Protein AF-A0AAE4Z7Y4-F1 (afdb_monomer_lite)

Radius of gyration: 17.68 Å; chains: 1; bounding box: 44×48×38 Å

Secondary structure (DSSP, 8-state):
-HHHHHHHHHTT----HHHHHHHHHTT---HHHHHHHHHHHHHT----HHHHHHHHHTT--HHHHHHHHHHHHHTT----HHHHHHHHHHHS-HHHHHHHHHHHHHH-TT--HHHHHHHHHH-HHHHHHHHHHHTSPTTPPPP----

InterPro domains:
  IPR022853 Flotillin-like protein FloA [PF12127] (9-87)

Organism: NCBI:txid3056748

Foldseek 3Di:
DVVLVVVCVVLVQPDDPVVVVVCVVVVLPDPQLSLLSSLCVVLVLPDDSVVLSVLVVVVFRSNQLSVLSSLCVVLVADDDSVLSSVCRVVQVHSNVLSVVVVVVCVVPVVDHSSNSVVVCVVPPVNSVVVVVVVPDPPPDDDPDPDD

Sequence (147 aa):
MLTRILALKSVGVPVSIVRLLRMWLRKSLTEDLAHALMINHKAGVNWPVDELETHAVAGGNVKDVVTAAAGLHAIGADYTRRKLLDIDLILGRAPELVIAFAEAHRDTPDLTFDAFADRHLQDEDFIRSVRSQAQKPPGAPPPATSG

Structure (mmCIF, N/CA/C/O backbone):
data_AF-A0AAE4Z7Y4-F1
#
_entry.id   AF-A0AAE4Z7Y4-F1
#
loop_
_atom_site.group_PDB
_atom_site.id
_atom_site.type_symbol
_atom_site.label_atom_id
_atom_site.label_alt_id
_atom_site.label_comp_id
_atom_site.label_asym_id
_atom_site.label_entity_id
_atom_site.label_seq_id
_atom_site.pdbx_PDB_ins_code
_atom_site.Cartn_x
_atom_site.Cartn_y
_atom_site.Cartn_z
_atom_site.occupancy
_atom_site.B_iso_or_equiv
_atom_site.auth_seq_id
_atom_site.auth_comp_id
_atom_site.auth_asym_id
_atom_site.auth_atom_id
_atom_site.pdbx_PDB_model_num
ATOM 1 N N . MET A 1 1 ? 19.308 2.629 -12.268 1.00 68.44 1 MET A N 1
ATOM 2 C CA . MET A 1 1 ? 18.994 1.181 -12.177 1.00 68.44 1 MET A CA 1
ATOM 3 C C . MET A 1 1 ? 19.817 0.506 -11.085 1.00 68.44 1 MET A C 1
ATOM 5 O O . MET A 1 1 ? 19.226 0.092 -10.099 1.00 68.44 1 MET A O 1
ATOM 9 N N . LEU A 1 2 ? 21.147 0.425 -11.231 1.00 77.62 2 LEU A N 1
ATOM 10 C CA . LEU A 1 2 ? 22.053 -0.207 -10.257 1.00 77.62 2 LEU A CA 1
ATOM 11 C C . LEU A 1 2 ? 21.843 0.292 -8.822 1.00 77.62 2 LEU A C 1
ATOM 13 O O . LEU A 1 2 ? 21.724 -0.517 -7.910 1.00 77.62 2 LEU A O 1
ATOM 17 N N . THR A 1 3 ? 21.668 1.602 -8.645 1.00 84.38 3 THR A N 1
ATOM 18 C CA . THR A 1 3 ? 21.410 2.223 -7.338 1.00 84.38 3 THR A CA 1
ATOM 19 C C . THR A 1 3 ? 20.171 1.656 -6.636 1.00 84.38 3 THR A C 1
ATOM 21 O O . THR A 1 3 ? 20.207 1.417 -5.436 1.00 84.38 3 THR A O 1
ATOM 24 N N . ARG A 1 4 ? 19.090 1.368 -7.38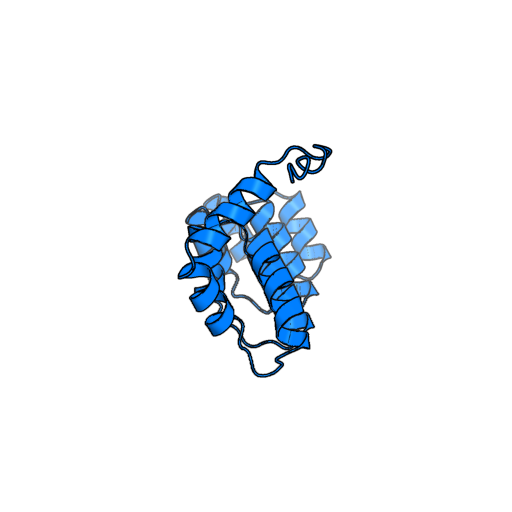0 1.00 83.69 4 ARG A N 1
ATOM 25 C CA . ARG A 1 4 ? 17.827 0.845 -6.821 1.00 83.69 4 ARG A CA 1
ATOM 26 C C . ARG A 1 4 ? 17.966 -0.611 -6.386 1.00 83.69 4 ARG A C 1
ATOM 28 O O . ARG A 1 4 ? 17.525 -0.981 -5.306 1.00 83.69 4 ARG A O 1
ATOM 35 N N . ILE A 1 5 ? 18.621 -1.426 -7.214 1.00 82.81 5 ILE A N 1
ATOM 36 C CA . ILE A 1 5 ? 18.902 -2.834 -6.900 1.00 82.81 5 ILE A CA 1
ATOM 37 C C . ILE A 1 5 ? 19.812 -2.926 -5.673 1.00 82.81 5 ILE A C 1
ATOM 39 O O . ILE A 1 5 ? 19.539 -3.718 -4.773 1.00 82.81 5 ILE A O 1
ATOM 43 N N . LEU A 1 6 ? 20.856 -2.094 -5.618 1.00 81.56 6 LEU A N 1
ATOM 44 C CA . LEU A 1 6 ? 21.775 -2.054 -4.487 1.00 81.56 6 LEU A CA 1
ATOM 45 C C . LEU A 1 6 ? 21.064 -1.622 -3.199 1.00 81.56 6 LEU A C 1
ATOM 47 O O . LEU A 1 6 ? 21.254 -2.269 -2.177 1.00 81.56 6 LEU A O 1
ATOM 51 N N . ALA A 1 7 ? 20.199 -0.604 -3.261 1.00 83.75 7 ALA A N 1
ATOM 52 C CA . ALA A 1 7 ? 19.414 -0.150 -2.113 1.00 83.75 7 ALA A CA 1
ATOM 53 C C . ALA A 1 7 ? 18.447 -1.228 -1.591 1.00 83.75 7 ALA A C 1
ATOM 55 O O . ALA A 1 7 ? 18.356 -1.459 -0.390 1.00 83.75 7 ALA A O 1
ATOM 56 N N . LEU A 1 8 ? 17.755 -1.946 -2.481 1.00 85.56 8 LEU A N 1
ATOM 57 C CA . LEU A 1 8 ? 16.883 -3.056 -2.074 1.00 85.56 8 LEU A CA 1
ATOM 58 C C . LEU A 1 8 ? 17.676 -4.191 -1.415 1.00 85.56 8 LEU A C 1
ATOM 60 O O . LEU A 1 8 ? 17.217 -4.794 -0.446 1.00 85.56 8 LEU A O 1
ATOM 64 N N . LYS A 1 9 ? 18.878 -4.475 -1.928 1.00 86.56 9 LYS A N 1
ATOM 65 C CA . LYS A 1 9 ? 19.755 -5.512 -1.379 1.00 86.56 9 LYS A CA 1
ATOM 66 C C . LYS A 1 9 ? 20.393 -5.119 -0.054 1.00 86.56 9 LYS A C 1
ATOM 68 O O . LYS A 1 9 ? 20.473 -5.973 0.821 1.00 86.56 9 LYS A O 1
ATOM 73 N N . SER A 1 10 ? 20.795 -3.862 0.121 1.00 83.81 10 SER A N 1
ATOM 74 C CA . SER A 1 10 ? 21.378 -3.389 1.380 1.00 83.81 10 SER A CA 1
ATOM 75 C C . SER A 1 10 ? 20.368 -3.382 2.528 1.00 83.81 10 SER A C 1
ATOM 77 O O . SER A 1 10 ? 20.746 -3.616 3.669 1.00 83.81 10 SER A O 1
ATOM 79 N N . VAL A 1 11 ? 19.082 -3.175 2.225 1.00 83.00 11 VAL A N 1
ATOM 80 C CA . VAL A 1 11 ? 17.974 -3.243 3.196 1.00 83.00 11 VAL A CA 1
ATOM 81 C C . VAL A 1 11 ? 17.528 -4.690 3.473 1.00 83.00 11 VAL A C 1
ATOM 83 O O . VAL A 1 11 ? 16.714 -4.917 4.359 1.00 83.00 11 VAL A O 1
ATOM 86 N N . GLY A 1 12 ? 18.064 -5.681 2.752 1.00 85.62 12 GLY A N 1
ATOM 87 C CA . GLY A 1 12 ? 17.732 -7.091 2.967 1.00 85.62 12 GLY A CA 1
ATOM 88 C C . GLY A 1 12 ? 16.377 -7.517 2.397 1.00 85.62 12 GLY A C 1
ATOM 89 O O . GLY A 1 12 ? 15.880 -8.583 2.750 1.00 85.62 12 GLY A O 1
ATOM 90 N N . VAL A 1 13 ? 15.785 -6.734 1.486 1.00 87.81 13 VAL A N 1
ATOM 91 C CA . VAL A 1 13 ? 14.480 -7.073 0.904 1.00 87.81 13 VAL A CA 1
ATOM 92 C C . VAL A 1 13 ? 14.588 -8.422 0.163 1.00 87.81 13 VAL A C 1
ATOM 94 O O . VAL A 1 13 ? 15.452 -8.567 -0.716 1.00 87.81 13 VAL A O 1
ATOM 97 N N . PRO A 1 14 ? 13.718 -9.410 0.457 1.00 84.94 14 PRO A N 1
ATOM 98 C CA . PRO A 1 14 ? 13.817 -10.778 -0.059 1.00 84.94 14 PRO A CA 1
ATOM 99 C C . PRO A 1 14 ? 13.342 -10.910 -1.520 1.00 84.94 14 PRO A C 1
ATOM 101 O O . PRO A 1 14 ? 12.541 -11.775 -1.864 1.00 84.94 14 PRO A O 1
ATOM 104 N N . VAL A 1 15 ? 13.838 -10.057 -2.422 1.00 85.56 15 VAL A N 1
ATOM 105 C CA . VAL A 1 15 ? 13.567 -10.138 -3.866 1.00 85.56 15 VAL A CA 1
ATOM 106 C C . VAL A 1 15 ? 14.748 -10.779 -4.587 1.00 85.56 15 VAL A C 1
ATOM 108 O O . VAL A 1 15 ? 15.905 -10.388 -4.399 1.00 85.56 15 VAL A O 1
ATOM 111 N N . SER A 1 16 ? 14.489 -11.766 -5.446 1.00 88.69 16 SER A N 1
ATOM 112 C CA . SER A 1 16 ? 15.546 -12.394 -6.243 1.00 88.69 16 SER A CA 1
ATOM 113 C C . SER A 1 16 ? 16.151 -11.408 -7.251 1.00 88.69 16 SER A C 1
ATOM 115 O O . SER A 1 16 ? 15.460 -10.568 -7.829 1.00 88.69 16 SER A O 1
ATOM 117 N N . ILE A 1 17 ? 17.461 -11.518 -7.492 1.00 87.38 17 ILE A N 1
ATOM 118 C CA . ILE A 1 17 ? 18.175 -10.660 -8.458 1.00 87.38 17 ILE A CA 1
ATOM 119 C C . ILE A 1 17 ? 17.597 -10.844 -9.866 1.00 87.38 17 ILE A C 1
ATOM 121 O O . ILE A 1 17 ? 17.403 -9.872 -10.591 1.00 87.38 17 ILE A O 1
ATOM 125 N N . VAL A 1 18 ? 17.242 -12.083 -10.220 1.00 89.38 18 VAL A N 1
ATOM 126 C CA . VAL A 1 18 ? 16.605 -12.419 -11.500 1.00 89.38 18 VAL A CA 1
ATOM 127 C C . VAL A 1 18 ? 15.264 -11.696 -11.664 1.00 89.38 18 VAL A C 1
ATOM 129 O O . VAL A 1 18 ? 14.984 -11.173 -12.742 1.00 89.38 18 VAL A O 1
ATOM 132 N N . ARG A 1 19 ? 14.444 -11.610 -10.604 1.00 90.81 19 ARG A N 1
ATOM 133 C CA . ARG A 1 19 ? 13.181 -10.855 -10.637 1.00 90.81 19 ARG A CA 1
ATOM 134 C C . ARG A 1 19 ? 13.441 -9.364 -10.844 1.00 90.81 19 ARG A C 1
ATOM 136 O O . ARG A 1 19 ? 12.852 -8.792 -11.752 1.00 90.81 19 ARG A O 1
ATOM 143 N N . LEU A 1 20 ? 14.372 -8.766 -10.098 1.00 88.69 20 LEU A N 1
ATOM 144 C CA . LEU A 1 20 ? 14.733 -7.349 -10.260 1.00 88.69 20 LEU A CA 1
ATOM 145 C C . LEU A 1 20 ? 15.218 -7.027 -11.679 1.00 88.69 20 LEU A C 1
ATOM 147 O O . LEU A 1 20 ? 14.822 -6.014 -12.256 1.00 88.69 20 LEU A O 1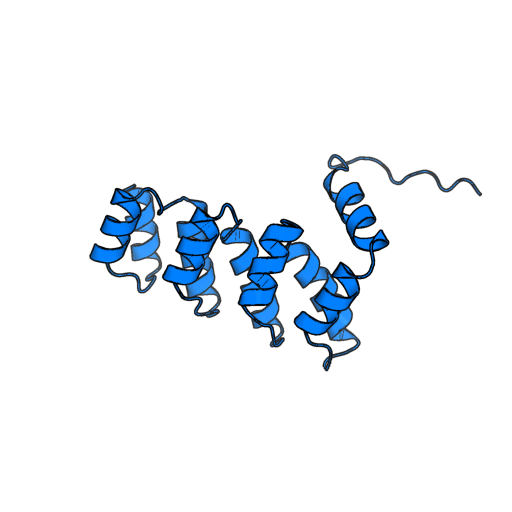
ATOM 151 N N . LEU A 1 21 ? 16.031 -7.907 -12.268 1.00 87.56 21 LEU A N 1
ATOM 152 C CA . LEU A 1 21 ? 16.496 -7.756 -13.645 1.00 87.56 21 LEU A CA 1
ATOM 153 C C . LEU A 1 21 ? 15.332 -7.819 -14.645 1.00 87.56 21 LEU A C 1
ATOM 155 O O . LEU A 1 21 ? 15.276 -7.028 -15.584 1.00 87.56 21 LEU A O 1
ATOM 159 N N . ARG A 1 22 ? 14.372 -8.723 -14.420 1.00 90.12 22 ARG A N 1
ATOM 160 C CA . ARG A 1 22 ? 13.175 -8.860 -15.257 1.00 90.12 22 ARG A CA 1
ATOM 161 C C . ARG A 1 22 ? 12.250 -7.641 -15.154 1.00 90.12 22 ARG A C 1
ATOM 163 O O . ARG A 1 22 ? 11.742 -7.186 -16.176 1.00 90.12 22 ARG A O 1
ATOM 170 N N . MET A 1 23 ? 12.054 -7.103 -13.950 1.00 90.81 23 MET A N 1
ATOM 171 C CA . MET A 1 23 ? 11.285 -5.870 -13.730 1.00 90.81 23 MET A CA 1
ATOM 172 C C . MET A 1 23 ? 11.950 -4.684 -14.431 1.00 90.81 23 MET A C 1
ATOM 174 O O . MET A 1 23 ? 11.299 -3.873 -15.084 1.00 90.81 23 MET A O 1
ATOM 178 N N . TRP A 1 24 ? 13.280 -4.610 -14.363 1.00 86.25 24 TRP A N 1
ATOM 179 C CA . TRP A 1 24 ? 14.021 -3.581 -15.076 1.00 86.25 24 TRP A CA 1
ATOM 180 C C . TRP A 1 24 ? 13.876 -3.689 -16.597 1.00 86.25 24 TRP A C 1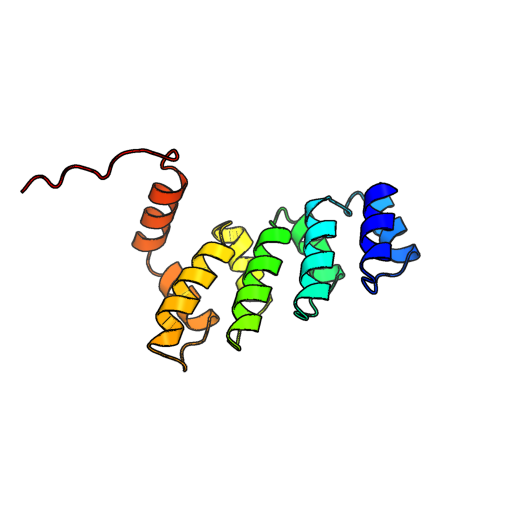
ATOM 182 O O . TRP A 1 24 ? 13.594 -2.679 -17.240 1.00 86.25 24 TRP A O 1
ATOM 192 N N . LEU A 1 25 ? 14.023 -4.888 -17.171 1.00 88.75 25 LEU A N 1
ATOM 193 C CA . LEU A 1 25 ? 13.902 -5.095 -18.619 1.00 88.75 25 LEU A CA 1
ATOM 194 C C . LEU A 1 25 ? 12.537 -4.622 -19.143 1.00 88.75 25 LEU A C 1
ATOM 196 O O . LEU A 1 25 ? 12.446 -4.035 -20.218 1.00 88.75 25 LEU A O 1
ATOM 200 N N . ARG A 1 26 ? 11.484 -4.836 -18.348 1.00 89.19 26 ARG A N 1
ATOM 201 C CA . ARG A 1 26 ? 10.105 -4.422 -18.645 1.00 89.19 26 ARG A CA 1
ATOM 202 C C . ARG A 1 26 ? 9.783 -2.989 -18.219 1.00 89.19 26 ARG A C 1
ATOM 204 O O . ARG A 1 26 ? 8.653 -2.553 -18.395 1.00 89.19 26 ARG A O 1
ATOM 211 N N . LYS A 1 27 ? 10.763 -2.260 -17.675 1.00 87.00 27 LYS A N 1
ATOM 212 C CA . LYS A 1 27 ? 10.628 -0.898 -17.134 1.00 87.00 27 LYS A CA 1
ATOM 213 C C . LYS A 1 27 ? 9.572 -0.758 -16.023 1.00 87.00 27 LYS A C 1
ATOM 215 O O . LYS A 1 27 ? 9.110 0.348 -15.772 1.00 87.00 27 LYS A O 1
ATOM 220 N N . SER A 1 28 ? 9.241 -1.840 -15.318 1.00 89.19 28 SER A N 1
ATOM 221 C CA . SER A 1 28 ? 8.312 -1.826 -14.179 1.00 89.19 28 SER A CA 1
ATOM 222 C C . SER A 1 28 ? 8.994 -1.498 -12.845 1.00 89.19 28 SER A C 1
ATOM 224 O O . SER A 1 28 ? 8.326 -1.127 -11.886 1.00 89.19 28 SER A O 1
ATOM 226 N N . LEU A 1 29 ? 10.333 -1.580 -12.765 1.00 89.12 29 LEU A N 1
ATOM 227 C CA . LEU A 1 29 ? 11.095 -1.191 -11.570 1.00 89.12 29 LEU A CA 1
ATOM 228 C C . LEU A 1 29 ? 11.243 0.339 -11.460 1.00 89.12 29 LEU A C 1
ATOM 230 O O . LEU A 1 29 ? 12.293 0.908 -11.790 1.00 89.12 29 LEU A O 1
ATOM 234 N N . THR A 1 30 ? 10.186 0.994 -10.988 1.00 90.06 30 THR A N 1
ATOM 235 C CA . THR A 1 30 ? 10.164 2.431 -10.684 1.00 90.06 30 THR A CA 1
ATOM 236 C C . THR A 1 30 ? 10.826 2.745 -9.337 1.00 90.06 30 THR A C 1
ATOM 238 O O . THR A 1 30 ? 11.202 1.854 -8.571 1.00 90.06 30 THR A O 1
ATOM 241 N N . GLU A 1 31 ? 11.035 4.034 -9.060 1.00 91.12 31 GLU A N 1
ATOM 242 C CA . GLU A 1 31 ? 11.561 4.493 -7.770 1.00 91.12 31 GLU A CA 1
ATOM 243 C C . GLU A 1 31 ? 10.561 4.280 -6.638 1.00 91.12 31 GLU A C 1
ATOM 245 O O . GLU A 1 31 ? 10.923 3.724 -5.601 1.00 91.12 31 GLU A O 1
ATOM 250 N N . ASP A 1 32 ? 9.296 4.615 -6.886 1.00 91.62 32 ASP A N 1
ATOM 251 C CA . ASP A 1 32 ? 8.217 4.425 -5.921 1.00 91.62 32 ASP A CA 1
ATOM 252 C C . ASP A 1 32 ? 8.011 2.953 -5.590 1.00 91.62 32 ASP A C 1
ATOM 254 O O . ASP A 1 32 ? 7.854 2.613 -4.421 1.00 91.62 32 ASP A O 1
ATOM 258 N N . LEU A 1 33 ? 8.123 2.054 -6.576 1.00 93.94 33 LEU A N 1
ATOM 259 C CA . LEU A 1 33 ? 8.062 0.618 -6.320 1.00 93.94 33 LEU A CA 1
ATOM 260 C C . LEU A 1 33 ? 9.240 0.142 -5.464 1.00 93.94 33 LEU A C 1
ATOM 262 O O . LEU A 1 33 ? 9.051 -0.653 -4.547 1.00 93.94 33 LEU A O 1
ATOM 266 N N . ALA A 1 34 ? 10.457 0.636 -5.709 1.00 93.31 34 ALA A N 1
ATOM 267 C CA . ALA A 1 34 ? 11.604 0.285 -4.874 1.00 93.31 34 ALA A CA 1
ATOM 268 C C . ALA A 1 34 ? 11.417 0.768 -3.424 1.00 93.31 34 ALA A C 1
ATOM 270 O O . ALA A 1 34 ? 11.663 0.002 -2.492 1.00 93.31 34 ALA A O 1
ATOM 271 N N . HIS A 1 35 ? 10.943 1.998 -3.216 1.00 93.38 35 HIS A N 1
ATOM 272 C CA . HIS A 1 35 ? 10.635 2.508 -1.877 1.00 93.38 35 HIS A CA 1
ATOM 273 C C . HIS A 1 35 ? 9.494 1.737 -1.209 1.00 93.38 35 HIS A C 1
ATOM 275 O O . HIS A 1 35 ? 9.631 1.342 -0.051 1.00 93.38 35 HIS A O 1
ATOM 281 N N . ALA A 1 36 ? 8.421 1.442 -1.941 1.00 94.88 36 ALA A N 1
ATOM 282 C CA . ALA A 1 36 ? 7.308 0.630 -1.465 1.00 94.88 36 ALA A CA 1
ATOM 283 C C . ALA A 1 36 ? 7.793 -0.746 -0.982 1.00 94.88 36 ALA A C 1
ATOM 285 O O . ALA A 1 36 ? 7.449 -1.173 0.114 1.00 94.88 36 ALA A O 1
ATOM 286 N N . LEU A 1 37 ? 8.677 -1.414 -1.729 1.00 95.00 37 LEU A N 1
ATOM 287 C CA . LEU A 1 37 ? 9.255 -2.697 -1.317 1.00 95.00 37 LEU A CA 1
ATOM 288 C C . LEU A 1 37 ? 10.108 -2.597 -0.043 1.00 95.00 37 LEU A C 1
ATOM 290 O O . LEU A 1 37 ? 10.084 -3.516 0.777 1.00 95.00 37 LEU A O 1
ATOM 294 N N . MET A 1 38 ? 10.838 -1.494 0.151 1.00 94.12 38 MET A N 1
ATOM 295 C CA . MET A 1 38 ? 11.583 -1.259 1.393 1.00 94.12 38 MET A CA 1
ATOM 296 C C . MET A 1 38 ? 10.644 -1.057 2.585 1.00 94.12 38 MET A C 1
ATOM 298 O O . MET A 1 38 ? 10.875 -1.658 3.632 1.00 94.12 38 MET A O 1
ATOM 302 N N . ILE A 1 39 ? 9.598 -0.234 2.439 1.00 94.62 39 ILE A N 1
ATOM 303 C CA . ILE A 1 39 ? 8.617 0.015 3.507 1.00 94.62 39 ILE A CA 1
ATOM 304 C C . ILE A 1 39 ? 7.875 -1.279 3.834 1.00 94.62 39 ILE A C 1
ATOM 306 O O . ILE A 1 39 ? 7.792 -1.645 4.999 1.00 94.62 39 ILE A O 1
ATOM 310 N N . ASN A 1 40 ? 7.428 -2.016 2.818 1.00 94.81 40 ASN A N 1
ATOM 311 C CA . ASN A 1 40 ? 6.737 -3.293 2.971 1.00 94.81 40 ASN A CA 1
ATOM 312 C C . ASN A 1 40 ? 7.555 -4.288 3.808 1.00 94.81 40 ASN A C 1
ATOM 314 O O . ASN A 1 40 ? 7.031 -4.914 4.726 1.00 94.81 40 ASN A O 1
ATOM 318 N N . HIS A 1 41 ? 8.857 -4.398 3.520 1.00 94.50 41 HIS A N 1
ATOM 319 C CA . HIS A 1 41 ? 9.758 -5.262 4.277 1.00 94.50 41 HIS A CA 1
ATOM 320 C C . HIS A 1 41 ? 9.982 -4.763 5.709 1.00 94.50 41 HIS A C 1
ATOM 322 O O . HIS A 1 41 ? 9.906 -5.549 6.647 1.00 94.50 41 HIS A O 1
ATOM 328 N N . LYS A 1 42 ? 10.228 -3.459 5.887 1.00 93.31 42 LYS A N 1
ATOM 329 C CA . LYS A 1 42 ? 10.506 -2.864 7.204 1.00 93.31 42 LYS A CA 1
ATOM 330 C C . LYS A 1 42 ? 9.297 -2.868 8.139 1.00 93.31 42 LYS A C 1
ATOM 332 O O . LYS A 1 42 ? 9.469 -3.068 9.333 1.00 93.31 42 LYS A O 1
ATOM 337 N N . ALA A 1 43 ? 8.104 -2.630 7.606 1.00 93.31 43 ALA A N 1
ATOM 338 C CA . ALA A 1 43 ? 6.862 -2.589 8.368 1.00 93.31 43 ALA A CA 1
ATOM 339 C C . ALA A 1 43 ? 6.214 -3.974 8.541 1.00 93.31 43 ALA A C 1
ATOM 341 O O . ALA A 1 43 ? 5.211 -4.080 9.231 1.00 93.31 43 ALA A O 1
ATOM 342 N N . GLY A 1 44 ? 6.757 -5.028 7.918 1.00 92.12 44 GLY A N 1
ATOM 343 C CA . GLY A 1 44 ? 6.257 -6.398 8.080 1.00 92.12 44 GLY A CA 1
ATOM 344 C C . GLY A 1 44 ? 4.917 -6.688 7.392 1.00 92.12 44 GLY A C 1
ATOM 345 O O . GLY A 1 44 ? 4.325 -7.736 7.631 1.00 92.12 44 GLY A O 1
ATOM 346 N N . VAL A 1 45 ? 4.450 -5.803 6.504 1.00 90.94 45 VAL A N 1
ATOM 347 C CA . VAL A 1 45 ? 3.117 -5.889 5.872 1.00 90.94 45 VAL A CA 1
ATOM 348 C C . VAL A 1 45 ? 3.021 -7.000 4.809 1.00 90.94 45 VAL A C 1
ATOM 350 O O . VAL A 1 45 ? 1.930 -7.351 4.360 1.00 90.94 45 VAL A O 1
ATOM 353 N N . ASN A 1 46 ? 4.160 -7.597 4.429 1.00 90.31 46 ASN A N 1
ATOM 354 C CA . ASN A 1 46 ? 4.285 -8.796 3.588 1.00 90.31 46 ASN A CA 1
ATOM 355 C C . ASN A 1 46 ? 3.436 -8.782 2.301 1.00 90.31 46 ASN A C 1
ATOM 357 O O . ASN A 1 46 ? 2.911 -9.809 1.862 1.00 90.31 46 ASN A O 1
ATOM 361 N N . TRP A 1 47 ? 3.317 -7.622 1.657 1.00 94.69 47 TRP A N 1
ATOM 362 C CA . TRP A 1 47 ? 2.653 -7.505 0.365 1.00 94.69 47 TRP A CA 1
ATOM 363 C C . TRP A 1 47 ? 3.390 -8.261 -0.746 1.00 94.69 47 TRP A C 1
ATOM 365 O O . TRP A 1 47 ? 4.620 -8.149 -0.847 1.00 94.69 47 TRP A O 1
ATOM 375 N N . PRO A 1 48 ? 2.665 -8.994 -1.614 1.00 94.94 48 PRO A N 1
ATOM 376 C CA . PRO A 1 48 ? 3.258 -9.641 -2.773 1.00 94.94 48 PRO A CA 1
ATOM 377 C C . PRO A 1 48 ? 3.860 -8.619 -3.740 1.00 94.94 48 PRO A C 1
ATOM 379 O O . PRO A 1 48 ? 3.200 -7.678 -4.176 1.00 94.94 48 PRO A O 1
ATOM 382 N N . VAL A 1 49 ? 5.112 -8.847 -4.141 1.00 93.56 49 VAL A N 1
ATOM 383 C CA . VAL A 1 49 ? 5.814 -7.983 -5.108 1.00 93.56 49 VAL A CA 1
ATOM 384 C C . VAL A 1 49 ? 5.061 -7.891 -6.436 1.00 93.56 49 VAL A C 1
ATOM 386 O O . VAL A 1 49 ? 5.027 -6.822 -7.030 1.00 93.56 49 VAL A O 1
ATOM 389 N N . ASP A 1 50 ? 4.457 -8.991 -6.894 1.00 93.56 50 ASP A N 1
ATOM 390 C CA . ASP A 1 50 ? 3.759 -9.036 -8.184 1.00 93.56 50 ASP A CA 1
ATOM 391 C C . ASP A 1 50 ? 2.451 -8.209 -8.154 1.00 93.56 50 ASP A C 1
ATOM 393 O O . ASP A 1 50 ? 2.091 -7.586 -9.152 1.00 93.56 50 ASP A O 1
ATOM 397 N N . GLU A 1 51 ? 1.773 -8.143 -7.000 1.00 95.56 51 GLU A N 1
ATOM 398 C CA . GLU A 1 51 ? 0.572 -7.314 -6.787 1.00 95.56 51 GLU A CA 1
ATOM 399 C C . GLU A 1 51 ? 0.944 -5.824 -6.808 1.00 95.56 51 GLU A C 1
ATOM 401 O O . GLU A 1 51 ? 0.340 -5.037 -7.535 1.00 95.56 51 GLU A O 1
ATOM 406 N N . LEU A 1 52 ? 2.028 -5.466 -6.113 1.00 95.50 52 LEU A N 1
ATOM 407 C CA . LEU A 1 52 ? 2.608 -4.125 -6.137 1.00 95.50 52 LEU A CA 1
ATOM 408 C C . LEU A 1 52 ? 3.081 -3.694 -7.528 1.00 95.50 52 LEU A C 1
ATOM 4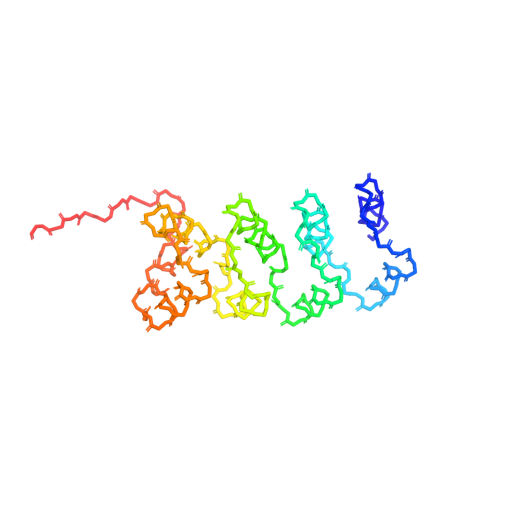10 O O . LEU A 1 52 ? 2.781 -2.591 -7.975 1.00 95.50 52 LEU A O 1
ATOM 414 N N . GLU A 1 53 ? 3.811 -4.555 -8.233 1.00 94.56 53 GLU A N 1
ATOM 415 C CA . GLU A 1 53 ? 4.273 -4.278 -9.595 1.00 94.56 53 GLU A CA 1
ATOM 416 C C . GLU A 1 53 ? 3.088 -4.048 -10.539 1.00 94.56 53 GLU A C 1
ATOM 418 O O . GLU A 1 53 ? 3.089 -3.083 -11.301 1.00 94.56 53 GLU A O 1
ATOM 423 N N . THR A 1 54 ? 2.060 -4.898 -10.457 1.00 94.62 54 THR A N 1
ATOM 424 C CA . THR A 1 54 ? 0.847 -4.773 -11.277 1.00 94.62 54 THR A CA 1
ATOM 425 C C . THR A 1 54 ? 0.133 -3.451 -11.008 1.00 94.62 54 THR A C 1
ATOM 427 O O . THR A 1 54 ? -0.261 -2.768 -11.951 1.00 94.62 54 THR A O 1
ATOM 430 N N . HIS A 1 55 ? 0.016 -3.056 -9.740 1.00 95.38 55 HIS A N 1
ATOM 431 C CA . HIS A 1 55 ? -0.608 -1.793 -9.351 1.00 95.38 55 HIS A CA 1
ATOM 432 C C . HIS A 1 55 ? 0.164 -0.569 -9.852 1.00 95.38 55 HIS A C 1
ATOM 434 O O . HIS A 1 55 ? -0.429 0.350 -10.414 1.00 95.38 55 HIS A O 1
ATOM 440 N N . ALA A 1 56 ? 1.497 -0.586 -9.733 1.00 93.69 56 ALA A N 1
ATOM 441 C CA . ALA A 1 56 ? 2.351 0.472 -10.275 1.00 93.69 56 ALA A CA 1
ATOM 442 C C . ALA A 1 56 ? 2.196 0.606 -11.799 1.00 93.69 56 ALA A C 1
ATOM 444 O O . ALA A 1 56 ? 2.132 1.715 -12.325 1.00 93.69 56 ALA A O 1
ATOM 445 N N . VAL A 1 57 ? 2.111 -0.517 -12.520 1.00 92.25 57 VAL A N 1
ATOM 446 C CA . VAL A 1 57 ? 1.910 -0.526 -13.979 1.00 92.25 57 VAL A CA 1
ATOM 447 C C . VAL A 1 57 ? 0.511 -0.034 -14.367 1.00 92.25 57 VAL A C 1
ATOM 449 O O . VAL A 1 57 ? 0.366 0.601 -15.409 1.00 92.25 57 VAL A O 1
ATOM 452 N N . ALA A 1 58 ? -0.501 -0.269 -13.530 1.00 92.81 58 ALA A N 1
ATOM 453 C CA . ALA A 1 58 ? -1.848 0.274 -13.710 1.00 92.81 58 ALA A CA 1
ATOM 454 C C . ALA A 1 58 ? -1.941 1.793 -13.450 1.00 92.81 58 ALA A C 1
ATOM 456 O O . ALA A 1 58 ? -2.991 2.384 -13.690 1.00 92.81 58 ALA A O 1
ATOM 457 N N . GLY A 1 59 ? -0.853 2.428 -12.993 1.00 90.38 59 GLY A N 1
ATOM 458 C CA . GLY A 1 59 ? -0.788 3.861 -12.700 1.00 90.38 59 GLY A CA 1
ATOM 459 C C . GLY A 1 59 ? -1.093 4.228 -11.246 1.00 90.38 59 GLY A C 1
ATOM 460 O O . GLY A 1 59 ? -1.228 5.411 -10.950 1.00 90.38 59 GLY A O 1
ATOM 461 N N . GLY A 1 60 ? -1.196 3.246 -10.346 1.00 93.69 60 GLY A N 1
ATOM 462 C CA . GLY A 1 60 ? -1.414 3.480 -8.919 1.00 93.69 60 GLY A CA 1
ATOM 463 C C . GLY A 1 60 ? -0.148 3.889 -8.157 1.00 93.69 60 GLY A C 1
ATOM 464 O O . GLY A 1 60 ? 0.983 3.599 -8.568 1.00 93.69 60 GLY A O 1
ATOM 465 N N . ASN A 1 61 ? -0.328 4.528 -7.001 1.00 94.88 61 ASN A N 1
ATOM 466 C CA . ASN A 1 61 ? 0.752 5.023 -6.151 1.00 94.88 61 ASN A CA 1
ATOM 467 C C . ASN A 1 61 ? 1.135 3.997 -5.075 1.00 94.88 61 ASN A C 1
ATOM 469 O O . ASN A 1 61 ? 0.776 4.087 -3.902 1.00 94.88 61 ASN A O 1
ATOM 473 N N . VAL A 1 62 ? 1.939 3.011 -5.474 1.00 95.62 62 VAL A N 1
ATOM 474 C CA . VAL A 1 62 ? 2.394 1.910 -4.602 1.00 95.62 62 VAL A CA 1
ATOM 475 C C . VAL A 1 62 ? 3.082 2.344 -3.309 1.00 95.62 62 VAL A C 1
ATOM 477 O O . VAL A 1 62 ? 3.008 1.623 -2.314 1.00 95.62 62 VAL A O 1
ATOM 480 N N . LYS A 1 63 ? 3.763 3.494 -3.301 1.00 95.31 63 LYS A N 1
ATOM 481 C CA . LYS A 1 63 ? 4.429 4.010 -2.101 1.00 95.31 63 LYS A CA 1
ATOM 482 C C . LYS A 1 63 ? 3.392 4.402 -1.055 1.00 95.31 63 LYS A C 1
ATOM 484 O O . LYS A 1 63 ? 3.524 4.014 0.109 1.00 95.31 63 LYS A O 1
ATOM 489 N N . ASP A 1 64 ? 2.365 5.127 -1.472 1.00 95.25 64 ASP A N 1
ATOM 490 C CA . ASP A 1 64 ? 1.304 5.584 -0.584 1.00 95.25 64 ASP A CA 1
ATOM 491 C C . ASP A 1 64 ? 0.446 4.410 -0.128 1.00 95.25 64 ASP A C 1
ATOM 493 O O . ASP A 1 64 ? 0.149 4.306 1.062 1.00 95.25 64 ASP A O 1
ATOM 497 N N . VAL A 1 65 ? 0.161 3.449 -1.013 1.00 96.69 65 VAL A N 1
ATOM 498 C CA . VAL A 1 65 ? -0.614 2.273 -0.607 1.00 96.69 65 VAL A CA 1
ATOM 499 C C . VAL A 1 65 ? 0.123 1.428 0.436 1.00 96.69 65 VAL A C 1
ATOM 501 O O . VAL A 1 65 ? -0.473 1.028 1.432 1.00 96.69 65 VAL A O 1
ATOM 504 N N . VAL A 1 66 ? 1.435 1.206 0.284 1.00 97.06 66 VAL A N 1
ATOM 505 C CA . VAL A 1 66 ? 2.217 0.481 1.304 1.00 97.06 66 VAL A CA 1
ATOM 506 C C . VAL A 1 66 ? 2.345 1.281 2.597 1.00 97.06 66 VAL A C 1
ATOM 508 O O . VAL A 1 66 ? 2.332 0.698 3.679 1.00 97.06 66 VAL A O 1
ATOM 511 N N . THR A 1 67 ? 2.453 2.606 2.510 1.00 96.62 67 THR A N 1
ATOM 512 C CA . THR A 1 67 ? 2.494 3.474 3.695 1.00 96.62 67 THR A CA 1
ATOM 513 C C . THR A 1 67 ? 1.180 3.393 4.473 1.00 96.62 67 THR A C 1
ATOM 515 O O . THR A 1 67 ? 1.195 3.213 5.690 1.00 96.62 67 THR A O 1
ATOM 518 N N . ALA A 1 68 ? 0.047 3.437 3.772 1.00 96.69 68 ALA A N 1
ATOM 519 C CA . ALA A 1 68 ? -1.279 3.239 4.343 1.00 96.69 68 ALA A CA 1
ATOM 520 C C . ALA A 1 68 ? -1.411 1.843 4.982 1.00 96.69 68 ALA A C 1
ATOM 522 O O . ALA A 1 68 ? -1.827 1.715 6.132 1.00 96.69 68 ALA A O 1
ATOM 523 N N . ALA A 1 69 ? -0.960 0.802 4.278 1.00 97.38 69 ALA A N 1
ATOM 524 C CA . ALA A 1 69 ? -0.973 -0.576 4.762 1.00 97.38 69 ALA A CA 1
ATOM 525 C C . ALA A 1 69 ? -0.123 -0.760 6.036 1.00 97.38 69 ALA A C 1
ATOM 527 O O . ALA A 1 69 ? -0.531 -1.461 6.961 1.00 97.38 69 ALA A O 1
ATOM 528 N N . ALA A 1 70 ? 1.038 -0.101 6.112 1.00 96.75 70 ALA A N 1
ATOM 529 C CA . ALA A 1 70 ? 1.885 -0.084 7.303 1.00 96.75 70 ALA A CA 1
ATOM 530 C C . ALA A 1 70 ? 1.204 0.621 8.488 1.00 96.75 70 ALA A C 1
ATOM 532 O O . ALA A 1 70 ? 1.316 0.148 9.616 1.00 96.75 70 ALA A O 1
ATOM 533 N N . GLY A 1 71 ? 0.472 1.711 8.235 1.00 96.19 71 GLY A N 1
ATOM 534 C CA . GLY A 1 71 ? -0.324 2.402 9.252 1.00 96.19 71 GLY A CA 1
ATOM 535 C C . GLY A 1 71 ? -1.427 1.517 9.834 1.00 96.19 71 GLY A C 1
ATOM 536 O O . GLY A 1 71 ? -1.540 1.408 11.052 1.00 96.19 71 GLY A O 1
ATOM 537 N N . LEU A 1 72 ? -2.178 0.821 8.974 1.00 96.12 72 LEU A N 1
ATOM 538 C CA . LEU A 1 72 ? -3.205 -0.141 9.394 1.00 96.12 72 LEU A CA 1
ATOM 539 C C . LEU A 1 72 ? -2.606 -1.299 10.198 1.00 96.12 72 LEU A C 1
ATOM 541 O O . LEU A 1 72 ? -3.125 -1.661 11.251 1.00 96.12 72 LEU A O 1
ATOM 545 N N . HIS A 1 73 ? -1.467 -1.830 9.744 1.00 95.75 73 HIS A N 1
ATOM 546 C CA . HIS A 1 73 ? -0.752 -2.883 10.458 1.00 95.75 73 HIS A CA 1
ATOM 547 C C . HIS A 1 73 ? -0.282 -2.430 11.850 1.00 95.75 73 HIS A C 1
ATOM 549 O O . HIS A 1 73 ? -0.389 -3.191 12.808 1.00 95.75 73 HIS A O 1
ATOM 555 N N . ALA A 1 74 ? 0.187 -1.185 11.986 1.00 94.19 74 ALA A N 1
ATOM 556 C CA . ALA A 1 74 ? 0.681 -0.643 13.252 1.00 94.19 74 ALA A CA 1
ATOM 557 C C . ALA A 1 74 ? -0.402 -0.523 14.337 1.00 94.19 74 ALA A C 1
ATOM 559 O O . ALA A 1 74 ? -0.084 -0.621 15.520 1.00 94.19 74 ALA A O 1
ATOM 560 N N . ILE A 1 75 ? -1.663 -0.324 13.945 1.00 93.81 75 ILE A N 1
ATOM 561 C CA . ILE A 1 75 ? -2.806 -0.276 14.870 1.00 93.81 75 ILE A CA 1
ATOM 562 C C . ILE A 1 75 ? -3.540 -1.620 14.987 1.00 93.81 75 ILE A C 1
ATOM 564 O O . ILE A 1 75 ? -4.540 -1.699 15.690 1.00 93.81 75 ILE A O 1
ATOM 568 N N . GLY A 1 76 ? -3.054 -2.674 14.322 1.00 92.50 76 GLY A N 1
ATOM 569 C CA . GLY A 1 76 ? -3.669 -4.002 14.361 1.00 92.50 76 GLY A CA 1
ATOM 570 C C . GLY A 1 76 ? -5.033 -4.081 13.674 1.00 92.50 76 GLY A C 1
ATOM 571 O O . GLY A 1 76 ? -5.811 -4.975 13.988 1.00 92.50 76 GLY A O 1
ATOM 572 N N . ALA A 1 77 ? -5.331 -3.158 12.758 1.00 92.81 77 ALA A N 1
ATOM 573 C CA . ALA A 1 77 ? -6.616 -3.126 12.080 1.00 92.81 77 ALA A CA 1
ATOM 574 C C . ALA A 1 77 ? -6.664 -4.096 10.896 1.00 92.81 77 ALA A C 1
ATOM 576 O O . ALA A 1 77 ? -5.748 -4.147 10.069 1.00 92.81 77 ALA A O 1
ATOM 577 N N . ASP A 1 78 ? -7.788 -4.798 10.775 1.00 90.38 78 ASP A N 1
ATOM 578 C CA . ASP A 1 78 ? -8.073 -5.653 9.630 1.00 90.38 78 ASP A CA 1
ATOM 579 C C . ASP A 1 78 ? -8.497 -4.829 8.408 1.00 90.38 78 ASP A C 1
ATOM 581 O O . ASP A 1 78 ? -9.317 -3.905 8.490 1.00 90.38 78 ASP A O 1
ATOM 585 N N . TYR A 1 79 ? -7.943 -5.197 7.252 1.00 94.31 79 TYR A N 1
ATOM 586 C CA . TYR A 1 79 ? -8.253 -4.591 5.962 1.00 94.31 79 TYR A CA 1
ATOM 587 C C . TYR A 1 79 ? -8.054 -5.575 4.809 1.00 94.31 79 TYR A C 1
ATOM 589 O O . TYR A 1 79 ? -7.215 -6.481 4.862 1.00 94.31 79 TYR A O 1
ATOM 597 N N . THR A 1 80 ? -8.770 -5.347 3.711 1.00 95.50 80 THR A N 1
ATOM 598 C CA . THR A 1 80 ? -8.548 -6.089 2.468 1.00 95.50 80 THR A CA 1
ATOM 599 C C . THR A 1 80 ? -7.533 -5.361 1.591 1.00 95.50 80 THR A C 1
ATOM 601 O O . THR A 1 80 ? -7.744 -4.210 1.206 1.00 95.50 80 THR A O 1
ATOM 604 N N . ARG A 1 81 ? -6.456 -6.045 1.169 1.00 95.81 81 ARG A N 1
ATOM 605 C CA . ARG A 1 81 ? -5.455 -5.472 0.237 1.00 95.81 81 ARG A CA 1
ATOM 606 C C . ARG A 1 81 ? -6.098 -4.857 -1.000 1.00 95.81 81 ARG A C 1
ATOM 608 O O . ARG A 1 81 ? -5.792 -3.726 -1.361 1.00 95.81 81 ARG A O 1
ATOM 615 N N . ARG A 1 82 ? -7.038 -5.592 -1.601 1.00 94.44 82 ARG A N 1
ATOM 616 C CA . ARG A 1 82 ? -7.764 -5.157 -2.792 1.00 94.44 82 ARG A CA 1
ATOM 617 C C . ARG A 1 82 ? -8.511 -3.843 -2.568 1.00 94.44 82 ARG A C 1
ATOM 619 O O . ARG A 1 82 ? -8.410 -2.963 -3.412 1.00 94.44 82 ARG A O 1
ATOM 626 N N . LYS A 1 83 ? -9.173 -3.686 -1.417 1.00 94.12 83 LYS A N 1
ATOM 627 C CA . LYS A 1 83 ? -9.865 -2.445 -1.052 1.00 94.12 83 LYS A CA 1
ATOM 628 C C . LYS A 1 83 ? -8.889 -1.270 -1.012 1.00 94.12 83 LYS A C 1
ATOM 630 O O . LYS A 1 83 ? -9.182 -0.219 -1.569 1.00 94.12 83 LYS A O 1
ATOM 635 N N . LEU A 1 84 ? -7.715 -1.458 -0.410 1.00 94.75 84 LEU A N 1
ATOM 636 C CA . LEU A 1 84 ? -6.698 -0.412 -0.308 1.00 94.75 84 LEU A CA 1
ATOM 637 C C . LEU A 1 84 ? -6.135 0.001 -1.683 1.00 94.75 84 LEU A C 1
ATOM 639 O O . LEU A 1 84 ? -5.930 1.187 -1.929 1.00 94.75 84 LEU A O 1
ATOM 643 N N . LEU A 1 85 ? -5.947 -0.960 -2.596 1.00 95.38 85 LEU A N 1
ATOM 644 C CA . LEU A 1 85 ? -5.572 -0.691 -3.990 1.00 95.38 85 LEU A CA 1
ATOM 645 C C . LEU A 1 85 ? -6.680 0.059 -4.744 1.00 95.38 85 LEU A C 1
ATOM 647 O O . LEU A 1 85 ? -6.399 1.021 -5.453 1.00 95.38 85 LEU A O 1
ATOM 651 N N . ASP A 1 86 ? -7.939 -0.350 -4.582 1.00 92.88 86 ASP A N 1
ATOM 652 C CA . ASP A 1 86 ? -9.073 0.313 -5.233 1.00 92.88 86 ASP A CA 1
ATOM 653 C C . ASP A 1 86 ? -9.231 1.759 -4.720 1.00 92.88 86 ASP A C 1
ATOM 655 O O . ASP A 1 86 ? -9.420 2.680 -5.513 1.00 92.88 86 ASP A O 1
ATOM 659 N N . ILE A 1 87 ? -9.061 1.989 -3.413 1.00 91.38 87 ILE A N 1
ATOM 660 C CA . ILE A 1 87 ? -9.040 3.329 -2.800 1.00 91.38 87 ILE A CA 1
ATOM 661 C C . ILE A 1 87 ? -7.945 4.205 -3.406 1.00 91.38 87 ILE A C 1
ATOM 663 O O . ILE A 1 87 ? -8.192 5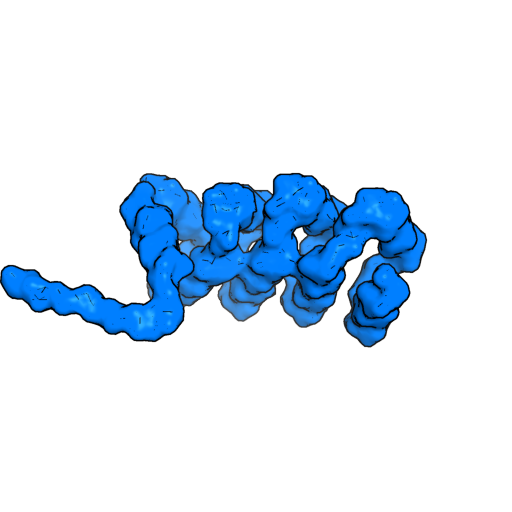.377 -3.684 1.00 91.38 87 ILE A O 1
ATOM 667 N N . ASP A 1 88 ? -6.749 3.661 -3.620 1.00 94.12 88 ASP A N 1
ATOM 668 C CA . ASP A 1 88 ? -5.665 4.401 -4.261 1.00 94.12 88 ASP A CA 1
ATOM 669 C C . ASP A 1 88 ? -6.024 4.816 -5.694 1.00 94.12 88 ASP A C 1
ATOM 671 O O . ASP A 1 88 ? -5.857 5.977 -6.050 1.00 94.12 88 ASP A O 1
ATOM 675 N N . LEU A 1 89 ? -6.609 3.925 -6.498 1.00 91.06 89 LEU A N 1
ATOM 676 C CA . LEU A 1 89 ? -7.002 4.267 -7.873 1.00 91.06 89 LEU A CA 1
ATOM 677 C C . LEU A 1 89 ? -8.159 5.272 -7.934 1.00 91.06 89 LEU A C 1
ATOM 679 O O . LEU A 1 89 ? -8.225 6.073 -8.865 1.00 91.06 89 LEU A O 1
ATOM 683 N N . ILE A 1 90 ? -9.081 5.226 -6.970 1.00 88.94 90 ILE A N 1
ATOM 684 C CA . ILE A 1 90 ? -10.265 6.096 -6.942 1.00 88.94 90 ILE A CA 1
ATOM 685 C C . ILE A 1 90 ? -9.930 7.470 -6.352 1.00 88.94 90 ILE A C 1
ATOM 687 O O . ILE A 1 90 ? -10.357 8.498 -6.879 1.00 88.94 90 ILE A O 1
ATOM 691 N N . LEU A 1 91 ? -9.205 7.495 -5.231 1.00 84.62 91 LEU A N 1
ATOM 692 C CA . LEU A 1 91 ? -8.978 8.701 -4.437 1.00 84.62 91 LEU A CA 1
ATOM 693 C C . LEU A 1 91 ? -7.548 9.243 -4.545 1.00 84.62 91 LEU A C 1
ATOM 695 O O . LEU A 1 91 ? -7.363 10.447 -4.373 1.00 84.62 91 LEU A O 1
ATOM 699 N N . GLY A 1 92 ? -6.550 8.384 -4.782 1.00 87.88 92 GLY A N 1
ATOM 700 C CA . GLY A 1 92 ? -5.128 8.753 -4.824 1.00 87.88 92 GLY A CA 1
ATOM 701 C C . GLY A 1 92 ? -4.555 9.232 -3.487 1.00 87.88 92 GLY A C 1
ATOM 702 O O . GLY A 1 92 ? -3.584 9.980 -3.477 1.00 87.88 92 GLY A O 1
ATOM 703 N N . ARG A 1 93 ? -5.204 8.880 -2.369 1.00 85.25 93 ARG A N 1
ATOM 704 C CA . ARG A 1 93 ? -4.921 9.402 -1.014 1.00 85.25 93 ARG A CA 1
ATOM 705 C C . ARG A 1 93 ? -5.218 8.375 0.081 1.00 85.25 93 ARG A C 1
ATOM 707 O O . ARG A 1 93 ? -5.918 8.630 1.061 1.00 85.25 93 ARG A O 1
ATOM 714 N N . ALA A 1 94 ? -4.766 7.142 -0.148 1.00 91.44 94 ALA A N 1
ATOM 715 C CA . ALA A 1 94 ? -4.938 6.056 0.814 1.00 91.44 94 ALA A CA 1
ATOM 716 C C . ALA A 1 94 ? -4.370 6.385 2.219 1.00 91.44 94 ALA A C 1
ATOM 718 O O . ALA A 1 94 ? -5.046 6.059 3.198 1.00 91.44 94 ALA A O 1
ATOM 719 N N . PRO A 1 95 ? -3.200 7.050 2.368 1.00 93.06 95 PRO A N 1
ATOM 720 C CA . PRO A 1 95 ? -2.657 7.404 3.682 1.00 93.06 95 PRO A CA 1
ATOM 721 C C . PRO A 1 95 ? -3.581 8.303 4.508 1.00 93.06 95 PRO A C 1
ATOM 723 O O . PRO A 1 95 ? -3.774 8.060 5.696 1.00 93.06 95 PRO A O 1
ATOM 726 N N . GLU A 1 96 ? -4.190 9.309 3.887 1.00 90.06 96 GLU A N 1
ATOM 727 C CA . GLU A 1 96 ? -5.092 10.260 4.536 1.00 90.06 96 GLU A CA 1
ATOM 728 C C . GLU A 1 96 ? -6.335 9.557 5.081 1.00 90.06 96 GLU A C 1
ATOM 730 O O . GLU A 1 96 ? -6.765 9.827 6.203 1.00 90.06 96 GLU A O 1
ATOM 735 N N . LEU A 1 97 ? -6.885 8.609 4.317 1.00 91.25 97 LEU A N 1
ATOM 736 C CA . LEU A 1 97 ? -8.031 7.823 4.763 1.00 91.25 97 LEU A CA 1
ATOM 737 C C . LEU A 1 97 ? -7.667 6.900 5.934 1.00 91.25 97 LEU A C 1
ATOM 739 O O . LEU A 1 97 ? -8.477 6.720 6.838 1.00 91.25 97 LEU A O 1
ATOM 743 N N . VAL A 1 98 ? -6.449 6.348 5.952 1.00 94.50 98 VAL A N 1
ATOM 744 C CA . VAL A 1 98 ? -5.954 5.542 7.080 1.00 94.50 98 VAL A CA 1
ATOM 745 C C . VAL A 1 98 ? -5.753 6.387 8.335 1.00 94.50 98 VAL A C 1
ATOM 747 O O . VAL A 1 98 ? -6.052 5.908 9.424 1.00 94.50 98 VAL A O 1
ATOM 750 N N . ILE A 1 99 ? -5.297 7.636 8.212 1.00 91.25 99 ILE A N 1
ATOM 751 C CA . ILE A 1 99 ? -5.190 8.553 9.357 1.00 91.25 99 ILE A CA 1
ATOM 752 C C . ILE A 1 99 ? -6.580 8.829 9.942 1.00 91.25 99 ILE A C 1
ATOM 754 O O . ILE A 1 99 ? -6.778 8.641 11.141 1.00 91.25 99 ILE A O 1
ATOM 758 N N . ALA A 1 100 ? -7.553 9.188 9.097 1.00 89.94 100 ALA A N 1
ATOM 759 C CA . ALA A 1 100 ? -8.932 9.419 9.532 1.00 89.94 100 ALA A CA 1
ATOM 760 C C . ALA A 1 100 ? -9.555 8.161 10.165 1.00 89.94 100 ALA A C 1
ATOM 762 O O . ALA A 1 100 ? -10.241 8.231 11.184 1.00 89.94 100 ALA A O 1
ATOM 763 N N . PHE A 1 101 ? -9.271 6.988 9.595 1.00 93.00 101 PHE A N 1
ATOM 764 C CA . PHE A 1 101 ? -9.688 5.718 10.170 1.00 93.00 101 PHE A CA 1
ATOM 765 C C . PHE A 1 101 ? -9.042 5.463 11.533 1.00 93.00 101 PHE A C 1
ATOM 767 O O . PHE A 1 101 ? -9.737 5.067 12.459 1.00 93.00 101 PHE A O 1
ATOM 774 N N . ALA A 1 102 ? -7.737 5.700 11.684 1.00 91.25 102 ALA A N 1
ATOM 775 C CA . ALA A 1 102 ? -7.029 5.483 12.941 1.00 91.25 102 ALA A CA 1
ATOM 776 C C . ALA A 1 102 ? -7.579 6.362 14.074 1.00 91.25 102 ALA A C 1
ATOM 778 O O . ALA A 1 102 ? -7.575 5.938 15.228 1.00 91.25 102 ALA A O 1
ATOM 779 N N . GLU A 1 103 ? -8.069 7.563 13.757 1.00 88.19 103 GLU A N 1
ATOM 780 C CA . GLU A 1 103 ? -8.798 8.408 14.706 1.00 88.19 103 GLU A CA 1
ATOM 781 C C . GLU A 1 103 ? -10.137 7.772 15.098 1.00 88.19 103 GLU A C 1
ATOM 783 O O . GLU A 1 103 ? -10.373 7.549 16.283 1.00 88.19 103 GLU A O 1
ATOM 788 N N . ALA A 1 104 ? -10.968 7.381 14.127 1.00 86.81 104 ALA A N 1
ATOM 789 C CA . ALA A 1 104 ? -12.264 6.749 14.394 1.00 86.81 104 ALA A CA 1
ATOM 790 C C . ALA A 1 104 ? -12.151 5.390 15.117 1.00 86.81 104 ALA A C 1
ATOM 792 O O . ALA A 1 104 ? -12.980 5.046 15.959 1.00 86.81 104 ALA A O 1
ATOM 793 N N . HIS A 1 105 ? -11.112 4.614 14.810 1.00 89.00 105 HIS A N 1
ATOM 794 C CA . HIS A 1 105 ? -10.863 3.292 15.380 1.00 89.00 105 HIS A CA 1
ATOM 795 C C . HIS A 1 105 ? -10.469 3.358 16.863 1.00 89.00 105 HIS A C 1
ATOM 797 O O . HIS A 1 105 ? -10.702 2.403 17.599 1.00 89.00 105 HIS A O 1
ATOM 803 N N . ARG A 1 106 ? -9.933 4.493 17.343 1.00 84.94 106 ARG A N 1
ATOM 804 C CA . ARG A 1 106 ? -9.698 4.700 18.786 1.00 84.94 106 ARG A CA 1
ATOM 805 C C . ARG A 1 106 ? -10.998 4.703 19.582 1.00 84.94 106 ARG A C 1
ATOM 807 O O . ARG A 1 106 ? -11.025 4.159 20.682 1.00 84.94 106 ARG A O 1
ATOM 814 N N . ASP A 1 107 ? -12.050 5.288 19.018 1.00 87.94 107 ASP A N 1
ATOM 815 C CA . ASP A 1 107 ? -13.356 5.396 19.670 1.00 87.94 107 ASP A CA 1
ATOM 816 C C . ASP A 1 107 ? -14.237 4.168 19.398 1.00 87.94 107 ASP A C 1
ATOM 818 O O . ASP A 1 107 ? -15.129 3.851 20.182 1.00 87.94 107 ASP A O 1
ATOM 822 N N . THR A 1 108 ? -14.003 3.460 18.287 1.00 86.62 108 THR A N 1
ATOM 823 C CA . THR A 1 108 ? -14.725 2.234 17.907 1.00 86.62 108 THR A CA 1
ATOM 824 C C . THR A 1 108 ? -13.751 1.142 17.434 1.00 86.62 108 THR A C 1
ATOM 826 O O . THR A 1 108 ? -13.562 0.975 16.227 1.00 86.62 108 THR A O 1
ATOM 829 N N . PRO A 1 109 ? -13.156 0.361 18.355 1.00 81.56 109 PRO A N 1
ATOM 830 C CA . PRO A 1 109 ? -12.147 -0.652 18.014 1.00 81.56 109 PRO A CA 1
ATOM 831 C C . PRO A 1 109 ? -12.658 -1.794 17.124 1.00 81.56 109 PRO A C 1
ATOM 833 O O . PRO A 1 109 ? -11.883 -2.423 16.417 1.00 81.56 109 PRO A O 1
ATOM 836 N N . ASP A 1 110 ? -13.967 -2.056 17.110 1.00 85.69 110 ASP A N 1
ATOM 837 C CA . ASP A 1 110 ? -14.557 -3.100 16.258 1.00 85.69 110 ASP A CA 1
ATOM 838 C C . ASP A 1 110 ? -14.786 -2.631 14.806 1.00 85.69 110 ASP A C 1
ATOM 840 O O . ASP A 1 110 ? -15.230 -3.399 13.948 1.00 85.69 110 ASP A O 1
ATOM 844 N N . LEU A 1 111 ? -14.518 -1.354 14.506 1.00 86.69 111 LEU A N 1
ATOM 845 C CA . LEU A 1 111 ? -14.669 -0.807 13.165 1.00 86.69 111 LEU A CA 1
ATOM 846 C C . LEU A 1 111 ? -13.510 -1.264 12.277 1.00 86.69 111 LEU A C 1
ATOM 848 O O . LEU A 1 111 ? -12.360 -0.888 12.502 1.00 86.69 111 LEU A O 1
ATOM 852 N N . THR A 1 112 ? -13.822 -2.019 11.226 1.00 92.81 112 THR A N 1
ATOM 853 C CA . THR A 1 112 ? -12.845 -2.410 10.203 1.00 92.81 112 THR A CA 1
ATOM 854 C C . THR A 1 112 ? -12.569 -1.262 9.237 1.00 92.81 112 THR A C 1
ATOM 856 O O . THR A 1 112 ? -13.438 -0.418 8.979 1.00 92.81 112 THR A O 1
ATOM 859 N N . PHE A 1 113 ? -11.370 -1.247 8.651 1.00 94.19 113 PHE A N 1
ATOM 860 C CA . PHE A 1 113 ? -11.013 -0.228 7.665 1.00 94.19 113 PHE A CA 1
ATOM 861 C C . PHE A 1 113 ? -11.929 -0.281 6.440 1.00 94.19 113 PHE A C 1
ATOM 863 O O . PHE A 1 113 ? -12.373 0.753 5.952 1.00 94.19 113 PHE A O 1
ATOM 870 N N . ASP A 1 114 ? -12.268 -1.483 5.974 1.00 92.88 114 ASP A N 1
ATOM 871 C CA . ASP A 1 114 ? -13.138 -1.677 4.815 1.00 92.88 114 ASP A CA 1
ATOM 872 C C . ASP A 1 114 ? -14.528 -1.058 5.039 1.00 92.88 114 ASP A C 1
ATOM 874 O O . ASP A 1 114 ? -15.023 -0.337 4.172 1.00 92.88 114 ASP A O 1
ATOM 878 N N . ALA A 1 115 ? -15.129 -1.268 6.218 1.00 89.69 115 ALA A N 1
ATOM 879 C CA . ALA A 1 115 ? -16.427 -0.687 6.560 1.00 89.69 115 ALA A CA 1
ATOM 880 C C . ALA A 1 115 ? -16.361 0.841 6.704 1.00 89.69 115 ALA A C 1
ATOM 882 O O . ALA A 1 115 ? -17.286 1.549 6.297 1.00 89.69 115 ALA A O 1
ATOM 883 N N . PHE A 1 116 ? -15.269 1.363 7.268 1.00 91.00 116 PHE A N 1
ATOM 884 C CA . PHE A 1 116 ? -15.031 2.802 7.349 1.00 91.00 116 PHE A CA 1
ATOM 885 C C . PHE A 1 116 ? -14.883 3.432 5.960 1.00 91.00 116 PHE A C 1
ATOM 887 O O . PHE A 1 116 ? -15.504 4.461 5.680 1.00 91.00 116 PHE A O 1
ATOM 894 N N . ALA A 1 117 ? -14.097 2.800 5.088 1.00 90.31 117 ALA A N 1
ATOM 895 C CA . ALA A 1 117 ? -13.861 3.258 3.730 1.00 90.31 117 ALA A CA 1
ATOM 896 C C . ALA A 1 117 ? -15.140 3.225 2.889 1.00 90.31 117 ALA A C 1
ATOM 898 O O . ALA A 1 117 ? -15.401 4.181 2.169 1.00 90.31 117 ALA A O 1
ATOM 899 N N . ASP A 1 118 ? -15.970 2.186 3.016 1.00 88.25 118 ASP A N 1
ATOM 900 C CA . ASP A 1 118 ? -17.243 2.105 2.291 1.00 88.25 118 ASP A CA 1
ATOM 901 C C . ASP A 1 118 ? -18.196 3.239 2.669 1.00 88.25 118 ASP A C 1
ATOM 903 O O . ASP A 1 118 ? -18.805 3.844 1.788 1.00 88.25 118 ASP A O 1
ATOM 907 N N . ARG A 1 119 ? -18.260 3.605 3.953 1.00 83.50 119 ARG A N 1
ATOM 908 C CA . ARG A 1 119 ? -19.035 4.774 4.399 1.00 83.50 119 ARG A CA 1
ATOM 909 C C . ARG A 1 119 ? -18.476 6.078 3.824 1.00 83.50 119 ARG A C 1
ATOM 911 O O . ARG A 1 119 ? -19.240 6.885 3.311 1.00 83.50 119 ARG A O 1
ATOM 918 N N . HIS A 1 120 ? -17.155 6.261 3.853 1.00 77.19 120 HIS A N 1
ATOM 919 C CA . HIS A 1 120 ? -16.502 7.477 3.346 1.00 77.19 120 HIS A CA 1
ATOM 920 C C . HIS A 1 120 ? -16.526 7.605 1.818 1.00 77.19 120 HIS A C 1
ATOM 922 O O . HIS A 1 120 ? -16.460 8.716 1.299 1.00 77.19 120 HIS A O 1
ATOM 928 N N . LEU A 1 121 ? -16.595 6.490 1.088 1.00 74.00 121 LEU A N 1
ATOM 929 C CA . LEU A 1 121 ? -16.742 6.483 -0.369 1.00 74.00 121 LEU A CA 1
ATOM 930 C C . LEU A 1 121 ? -18.188 6.736 -0.805 1.00 74.00 121 LEU A C 1
ATOM 932 O O . LEU A 1 121 ? -18.404 7.286 -1.882 1.00 74.00 121 LEU A O 1
ATOM 936 N N . GLN A 1 122 ? -19.166 6.333 0.010 1.00 72.25 122 GLN A N 1
ATOM 937 C CA . GLN A 1 122 ? -20.584 6.611 -0.233 1.00 72.25 122 GLN A CA 1
ATOM 938 C C . GLN A 1 122 ? -20.970 8.057 0.099 1.00 72.25 122 GLN A C 1
ATOM 940 O O . GLN A 1 122 ? -21.906 8.585 -0.499 1.00 72.25 122 GLN A O 1
ATOM 945 N N . ASP A 1 123 ? -20.255 8.702 1.022 1.00 64.06 123 ASP A N 1
ATOM 946 C CA . ASP A 1 123 ? -20.495 10.091 1.403 1.00 64.06 123 ASP A CA 1
ATOM 947 C C . ASP A 1 123 ? -19.775 11.065 0.441 1.00 64.06 123 ASP A C 1
ATOM 949 O O . ASP A 1 123 ? -18.596 11.401 0.597 1.00 64.06 123 ASP A O 1
ATOM 953 N N . GLU A 1 124 ? -20.481 11.498 -0.612 1.00 52.84 124 GLU A N 1
ATOM 954 C CA . GLU A 1 124 ? -19.983 12.424 -1.649 1.00 52.84 124 GLU A CA 1
ATOM 955 C C . GLU A 1 124 ? -19.363 13.719 -1.078 1.00 52.84 124 GLU A C 1
ATOM 957 O O . GLU A 1 124 ? -18.456 14.307 -1.688 1.00 52.84 124 GLU A O 1
ATOM 962 N N . ASP A 1 125 ? -19.814 14.164 0.098 1.00 53.97 125 ASP A N 1
ATOM 963 C CA . ASP A 1 125 ? -19.387 15.419 0.717 1.00 53.97 125 ASP A CA 1
ATOM 964 C C . ASP A 1 125 ? -17.969 15.338 1.310 1.00 53.97 125 ASP A C 1
ATOM 966 O O . ASP A 1 125 ? -17.199 16.306 1.225 1.00 53.97 125 ASP A O 1
ATOM 970 N N . PHE A 1 126 ? -17.550 14.169 1.807 1.00 56.69 126 PHE A N 1
ATOM 971 C CA . PHE A 1 126 ? -16.185 13.962 2.304 1.00 56.69 126 PHE A CA 1
ATOM 972 C C . PHE A 1 126 ? -15.155 13.964 1.167 1.00 56.69 126 PHE A C 1
ATOM 974 O O . PHE A 1 126 ? -14.074 14.552 1.275 1.00 56.69 126 PHE A O 1
ATOM 981 N N . ILE A 1 127 ? -15.490 13.367 0.016 1.00 51.53 127 ILE A N 1
ATOM 982 C CA . ILE A 1 127 ? -14.574 13.359 -1.131 1.00 51.53 127 ILE A CA 1
ATOM 983 C C . ILE A 1 127 ? -14.287 14.788 -1.613 1.00 51.53 127 ILE A C 1
ATOM 985 O O . ILE A 1 127 ? -13.127 15.092 -1.939 1.00 51.53 127 ILE A O 1
ATOM 989 N N . ARG A 1 128 ? -15.300 15.669 -1.603 1.00 54.56 128 ARG A N 1
ATOM 990 C CA . ARG A 1 128 ? -15.147 17.102 -1.904 1.00 54.56 128 ARG A CA 1
ATOM 991 C C . ARG A 1 128 ? -14.323 17.839 -0.855 1.00 54.56 128 ARG A C 1
ATOM 993 O O . ARG A 1 128 ? -13.474 18.632 -1.257 1.00 54.56 128 ARG A O 1
ATOM 1000 N N . SER A 1 129 ? -14.525 17.579 0.439 1.00 56.41 129 SER A N 1
ATOM 1001 C CA . SER A 1 129 ? -13.819 18.287 1.519 1.00 56.41 129 SER A CA 1
ATOM 1002 C C . SER A 1 129 ? -12.319 17.972 1.552 1.00 56.41 129 SER A C 1
ATOM 1004 O O . SER A 1 129 ? -11.490 18.871 1.681 1.00 56.41 129 SER A O 1
ATOM 1006 N N . VAL A 1 130 ? -11.930 16.718 1.318 1.00 54.53 130 VAL A N 1
ATOM 1007 C CA . VAL A 1 130 ? -10.508 16.361 1.234 1.00 54.53 130 VAL A CA 1
ATOM 1008 C C . VAL A 1 130 ? -9.900 16.847 -0.089 1.00 54.53 130 VAL A C 1
ATOM 1010 O O . VAL A 1 130 ? -8.730 17.215 -0.134 1.00 54.53 130 VAL A O 1
ATOM 1013 N N . ARG A 1 131 ? -10.677 16.917 -1.189 1.00 56.03 131 ARG A N 1
ATOM 1014 C CA . ARG A 1 131 ? -10.201 17.509 -2.460 1.00 56.03 131 ARG A CA 1
ATOM 1015 C C . ARG A 1 131 ? -9.933 19.008 -2.295 1.00 56.03 131 ARG A C 1
ATOM 1017 O O . ARG A 1 131 ? -8.918 19.494 -2.788 1.00 56.03 131 ARG A O 1
ATOM 1024 N N . SER A 1 132 ? -10.807 19.725 -1.590 1.00 58.41 132 SER A N 1
ATOM 1025 C CA . SER A 1 132 ? -10.630 21.152 -1.315 1.00 58.41 132 SER A CA 1
ATOM 1026 C C . SER A 1 132 ? -9.516 21.424 -0.301 1.00 58.41 132 SER A C 1
ATOM 1028 O O . SER A 1 132 ? -8.821 22.428 -0.440 1.00 58.41 132 SER A O 1
ATOM 1030 N N . GLN A 1 133 ? -9.266 20.521 0.655 1.00 56.84 133 GLN A N 1
ATOM 1031 C CA . GLN A 1 133 ? -8.095 20.611 1.535 1.00 56.84 133 GLN A CA 1
ATOM 1032 C C . GLN A 1 133 ? -6.774 20.309 0.812 1.00 56.84 133 GLN A C 1
ATOM 1034 O O . GLN A 1 133 ? -5.811 21.046 1.001 1.00 56.84 133 GLN A O 1
ATOM 1039 N N . ALA A 1 134 ? -6.722 19.300 -0.063 1.00 54.00 134 ALA A N 1
ATOM 1040 C CA . ALA A 1 134 ? -5.514 18.959 -0.825 1.00 54.00 134 ALA A CA 1
ATOM 1041 C C . ALA A 1 134 ? -5.146 20.010 -1.893 1.00 54.00 134 ALA A C 1
ATOM 1043 O O . ALA A 1 134 ? -3.980 20.160 -2.246 1.00 54.00 134 ALA A O 1
ATOM 1044 N N . GLN A 1 135 ? -6.129 20.763 -2.400 1.00 52.41 135 GLN A N 1
ATOM 1045 C CA . GLN A 1 135 ? -5.904 21.888 -3.317 1.00 52.41 135 GLN A CA 1
ATOM 1046 C C . GLN A 1 135 ? -5.588 23.206 -2.597 1.00 52.41 135 GLN A C 1
ATOM 1048 O O . GLN A 1 135 ? -5.297 24.207 -3.255 1.00 52.41 135 GLN A O 1
ATOM 1053 N N . LYS A 1 136 ? -5.629 23.233 -1.259 1.00 49.12 136 LYS A N 1
ATOM 1054 C CA . LYS A 1 136 ? -5.290 24.427 -0.491 1.00 49.12 136 LYS A CA 1
ATOM 1055 C C . LYS A 1 136 ? -3.761 24.583 -0.469 1.00 49.12 136 LYS A C 1
ATOM 1057 O O . LYS A 1 136 ? -3.077 23.708 0.060 1.00 49.12 136 LYS A O 1
ATOM 1062 N N . PRO A 1 137 ? -3.194 25.675 -1.016 1.00 42.94 137 PRO A N 1
ATOM 1063 C CA . PRO A 1 137 ? -1.756 25.893 -0.950 1.00 42.94 137 PRO A CA 1
ATOM 1064 C C . PRO A 1 137 ? -1.310 25.993 0.520 1.00 42.94 137 PRO A C 1
ATOM 1066 O O . PRO A 1 137 ? -2.035 26.580 1.339 1.00 42.94 137 PRO A O 1
ATOM 1069 N N . PRO A 1 138 ? -0.141 25.431 0.879 1.00 45.12 138 PRO A N 1
ATOM 1070 C CA . PRO A 1 138 ? 0.345 25.455 2.253 1.00 45.12 138 PRO A CA 1
ATOM 1071 C C . PRO A 1 138 ? 0.474 26.909 2.731 1.00 45.12 138 PRO A C 1
ATOM 1073 O O . PRO A 1 138 ? 1.204 27.700 2.140 1.00 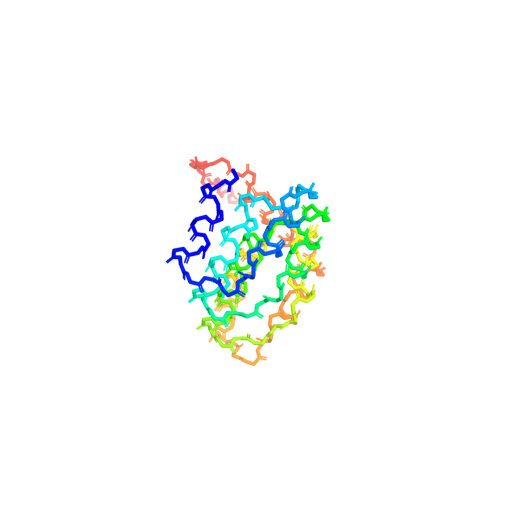45.12 138 PRO A O 1
ATOM 1076 N N . GLY A 1 139 ? -0.272 27.262 3.784 1.00 57.38 139 GLY A N 1
ATOM 1077 C CA . GLY A 1 139 ? -0.262 28.597 4.398 1.00 57.38 139 GLY A CA 1
ATOM 1078 C C . GLY A 1 139 ? -1.480 29.487 4.122 1.00 57.38 139 GLY A C 1
ATOM 1079 O O . GLY A 1 139 ? -1.517 30.612 4.615 1.00 57.38 139 GLY A O 1
ATOM 1080 N N . ALA A 1 140 ? -2.496 29.027 3.383 1.00 54.19 140 ALA A N 1
ATOM 1081 C CA . ALA A 1 140 ? -3.703 29.835 3.208 1.00 54.19 140 ALA A CA 1
ATOM 1082 C C . ALA A 1 140 ? -4.489 29.969 4.539 1.00 54.19 140 ALA A C 1
ATOM 1084 O O . ALA A 1 140 ? -4.808 28.947 5.164 1.00 54.19 140 ALA A O 1
ATOM 1085 N N . PRO A 1 141 ? -4.830 31.198 4.978 1.00 54.03 141 PRO A N 1
ATOM 1086 C CA . PRO A 1 141 ? -5.520 31.430 6.244 1.00 54.03 141 PRO A CA 1
ATOM 1087 C C . PRO A 1 141 ? -6.884 30.715 6.292 1.00 54.03 141 PRO A C 1
ATOM 1089 O O . PRO A 1 141 ? -7.454 30.370 5.246 1.00 54.03 141 PRO A O 1
ATOM 1092 N N . PRO A 1 142 ? -7.403 30.397 7.491 1.00 49.75 142 PRO A N 1
ATOM 1093 C CA . PRO A 1 142 ? -8.748 29.851 7.625 1.00 49.75 142 PRO A CA 1
ATOM 1094 C C . PRO A 1 142 ? -9.774 30.859 7.074 1.00 49.75 142 PRO A C 1
ATOM 1096 O O . PRO A 1 142 ? -9.586 32.066 7.251 1.00 49.75 142 PRO A O 1
ATOM 1099 N N . PRO A 1 143 ? -10.828 30.401 6.372 1.00 55.94 143 PRO A N 1
ATOM 1100 C CA . PRO A 1 143 ? -11.862 31.299 5.879 1.00 55.94 143 PRO A CA 1
ATOM 1101 C C . PRO A 1 143 ? -12.535 31.992 7.065 1.00 55.94 143 PRO A C 1
ATOM 1103 O O . PRO A 1 143 ? -12.863 31.351 8.063 1.00 55.94 143 PRO A O 1
ATOM 1106 N N . ALA A 1 144 ? -12.710 33.308 6.954 1.00 54.97 144 ALA A N 1
ATOM 1107 C CA . ALA A 1 144 ? -13.385 34.094 7.971 1.00 54.97 144 ALA A CA 1
ATOM 1108 C C . ALA A 1 144 ? -14.829 33.598 8.107 1.00 54.97 144 ALA A C 1
ATOM 1110 O O . ALA A 1 144 ? -15.621 33.698 7.167 1.00 54.97 144 ALA A O 1
ATOM 1111 N N . THR A 1 145 ? -15.161 33.054 9.277 1.00 50.28 145 THR A N 1
ATOM 1112 C CA . THR A 1 145 ? -16.540 32.807 9.696 1.00 50.28 145 THR A CA 1
ATOM 1113 C C . THR A 1 145 ? -17.296 34.128 9.633 1.00 50.28 145 THR A C 1
ATOM 1115 O O . THR A 1 145 ? -17.081 35.014 10.458 1.00 50.28 145 THR A O 1
ATOM 1118 N N . SER A 1 146 ? -18.133 34.271 8.607 1.00 51.69 146 SER A N 1
ATOM 1119 C CA . SER A 1 146 ? -19.160 35.308 8.550 1.00 51.69 146 SER A CA 1
ATOM 1120 C C . SER A 1 146 ? -20.325 34.795 9.393 1.00 51.69 146 SER A C 1
ATOM 1122 O O . SER A 1 146 ? -20.747 33.657 9.187 1.00 51.69 146 SER A O 1
ATOM 1124 N N . GLY A 1 147 ? -20.710 35.578 10.403 1.00 50.31 147 GLY A N 1
ATOM 1125 C CA . GLY A 1 147 ? -21.738 35.225 11.388 1.00 50.31 147 GLY A CA 1
ATOM 1126 C C . GLY A 1 147 ? -23.160 35.195 10.853 1.00 50.31 147 GLY A C 1
ATOM 1127 O O . GLY A 1 147 ? -23.373 35.561 9.676 1.00 50.31 147 GLY A O 1
#

pLDDT: mean 84.12, std 14.75, range [42.94, 97.38]